Protein AF-A0A439IH32-F1 (afdb_monomer_lite)

Structure (mmCIF, N/CA/C/O backbone):
data_AF-A0A439IH32-F1
#
_entry.id   AF-A0A439IH32-F1
#
loop_
_atom_site.group_PDB
_atom_site.id
_atom_site.type_symbol
_atom_site.label_atom_id
_atom_site.label_alt_id
_atom_site.label_comp_id
_atom_site.label_asym_id
_atom_site.label_entity_id
_atom_site.label_seq_id
_atom_site.pdbx_PDB_ins_code
_atom_site.Cartn_x
_atom_site.Cartn_y
_atom_site.Cartn_z
_atom_site.occupancy
_atom_site.B_iso_or_equiv
_atom_site.auth_seq_id
_atom_site.auth_comp_id
_atom_site.auth_asym_id
_atom_site.auth_atom_id
_atom_site.pdbx_PDB_model_num
ATOM 1 N N . MET A 1 1 ? 11.059 -42.816 44.451 1.00 49.94 1 MET A N 1
ATOM 2 C CA . MET A 1 1 ? 11.832 -41.623 44.053 1.00 49.94 1 MET A CA 1
ATOM 3 C C . MET A 1 1 ? 10.900 -40.743 43.232 1.00 49.94 1 MET A C 1
ATOM 5 O O . MET A 1 1 ? 10.785 -40.925 42.030 1.00 49.94 1 MET A O 1
ATOM 9 N N . LEU A 1 2 ? 10.110 -39.915 43.922 1.00 49.56 2 LEU A N 1
ATOM 10 C CA . LEU A 1 2 ? 9.209 -38.939 43.305 1.00 49.56 2 LEU A CA 1
ATOM 11 C C . LEU A 1 2 ? 10.089 -37.818 42.739 1.00 49.56 2 LEU A C 1
ATOM 13 O O . LEU A 1 2 ? 10.729 -37.118 43.521 1.00 49.56 2 LEU A O 1
ATOM 17 N N . CYS A 1 3 ? 10.152 -37.659 41.416 1.00 57.38 3 CYS A N 1
ATOM 18 C CA . CYS A 1 3 ? 10.717 -36.447 40.833 1.00 57.38 3 CYS A CA 1
ATOM 19 C C . CYS A 1 3 ? 9.607 -35.397 40.778 1.00 57.38 3 CYS A C 1
ATOM 21 O O . CYS A 1 3 ? 8.724 -35.424 39.924 1.00 57.38 3 CYS A O 1
ATOM 23 N N . LEU A 1 4 ? 9.636 -34.534 41.785 1.00 68.75 4 LEU A N 1
ATOM 24 C CA . LEU A 1 4 ? 8.907 -33.287 41.877 1.00 68.75 4 LEU A CA 1
ATOM 25 C C . LEU A 1 4 ? 9.510 -32.291 40.871 1.00 68.75 4 LEU A C 1
ATOM 27 O O . LEU A 1 4 ? 10.587 -31.761 41.117 1.00 68.75 4 LEU A O 1
ATOM 31 N N . THR A 1 5 ? 8.805 -32.002 39.781 1.00 62.16 5 THR A N 1
ATOM 32 C CA . THR A 1 5 ? 8.958 -30.748 39.020 1.00 62.16 5 THR A CA 1
ATOM 33 C C . THR A 1 5 ? 7.555 -30.323 38.585 1.00 62.16 5 THR A C 1
ATOM 35 O O . THR A 1 5 ? 6.972 -30.916 37.685 1.00 62.16 5 THR A O 1
ATOM 38 N N . CYS A 1 6 ? 6.842 -29.568 39.417 1.00 59.81 6 CYS A N 1
ATOM 39 C CA . CYS A 1 6 ? 6.820 -28.102 39.419 1.00 59.81 6 CYS A CA 1
ATOM 40 C C . CYS A 1 6 ? 6.272 -27.508 38.113 1.00 59.81 6 CYS A C 1
ATOM 42 O O . CYS A 1 6 ? 6.975 -27.433 37.115 1.00 59.81 6 CYS A O 1
ATOM 44 N N . PHE A 1 7 ? 5.021 -27.042 38.207 1.00 58.75 7 PHE A N 1
ATOM 45 C CA . PHE A 1 7 ? 4.472 -25.877 37.513 1.00 58.75 7 PHE A CA 1
ATOM 46 C C . PHE A 1 7 ? 4.802 -25.746 36.019 1.00 58.75 7 PHE A C 1
ATOM 48 O O . PHE A 1 7 ? 5.656 -24.956 35.628 1.00 58.75 7 PHE A O 1
ATOM 55 N N . VAL A 1 8 ? 3.970 -26.350 35.167 1.00 59.94 8 VAL A N 1
ATOM 56 C CA . VAL A 1 8 ? 3.596 -25.668 33.919 1.00 59.94 8 VAL A CA 1
ATOM 57 C C . VAL A 1 8 ? 2.690 -24.496 34.293 1.00 59.94 8 VAL A C 1
ATOM 59 O O . VAL A 1 8 ? 1.471 -24.539 34.153 1.00 59.94 8 VAL A O 1
ATOM 62 N N . ALA A 1 9 ? 3.298 -23.433 34.824 1.00 64.12 9 ALA A N 1
ATOM 63 C CA . ALA A 1 9 ? 2.760 -22.108 34.598 1.00 64.12 9 ALA A CA 1
ATOM 64 C C . ALA A 1 9 ? 2.862 -21.912 33.086 1.00 64.12 9 ALA A C 1
ATOM 66 O O . ALA A 1 9 ? 3.943 -21.655 32.559 1.00 64.12 9 ALA A O 1
ATOM 67 N N . VAL A 1 10 ? 1.748 -22.139 32.390 1.00 60.22 10 VAL A N 1
ATOM 68 C CA . VAL A 1 10 ? 1.524 -21.645 31.034 1.00 60.22 10 VAL A CA 1
ATOM 69 C C . VAL A 1 10 ? 1.653 -20.131 31.132 1.00 60.22 10 VAL A C 1
ATOM 71 O O . VAL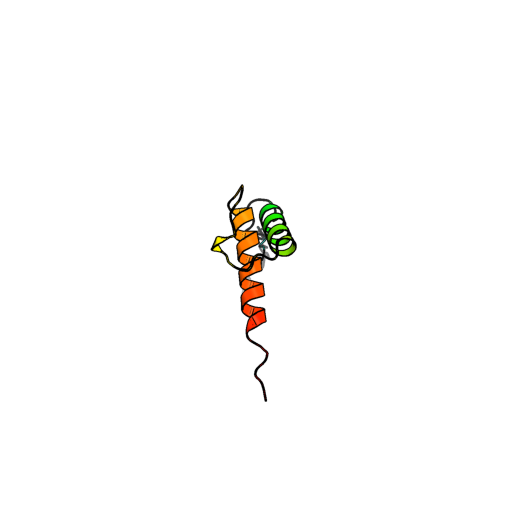 A 1 10 ? 0.697 -19.404 31.386 1.00 60.22 10 VAL A O 1
ATOM 74 N N . PHE A 1 11 ? 2.899 -19.676 31.042 1.00 61.12 11 PHE A N 1
ATOM 75 C CA . PHE A 1 11 ? 3.272 -18.323 30.713 1.00 61.12 11 PHE A CA 1
ATOM 76 C C . PHE A 1 11 ? 2.706 -18.158 29.311 1.00 61.12 11 PHE A C 1
ATOM 78 O O . PHE A 1 11 ? 3.337 -18.548 28.339 1.00 61.12 11 PHE A O 1
ATOM 85 N N . VAL A 1 12 ? 1.445 -17.742 29.216 1.00 63.00 12 VAL A N 1
ATOM 86 C CA . VAL A 1 12 ? 0.907 -17.205 27.976 1.00 63.00 12 VAL A CA 1
ATOM 87 C C . VAL A 1 12 ? 1.679 -15.901 27.835 1.00 63.00 12 VAL A C 1
ATOM 89 O O . VAL A 1 12 ? 1.391 -14.972 28.597 1.00 63.00 12 VAL A O 1
ATOM 92 N N . PRO A 1 13 ? 2.739 -15.832 27.002 1.00 58.38 13 PRO A N 1
ATOM 93 C CA . PRO A 1 13 ? 3.344 -14.541 26.756 1.00 58.38 13 PRO A CA 1
ATOM 94 C C . PRO A 1 13 ? 2.209 -13.684 26.214 1.00 58.38 13 PRO A C 1
ATOM 96 O O . PRO A 1 13 ? 1.431 -14.161 25.384 1.00 58.38 13 PRO A O 1
ATOM 99 N N . SER A 1 14 ? 2.056 -12.472 26.746 1.00 62.50 14 SER A N 1
ATOM 100 C CA . SER A 1 14 ? 1.139 -11.494 26.181 1.00 62.50 14 SER A CA 1
ATOM 101 C C . SER A 1 14 ? 1.353 -11.497 24.676 1.00 62.50 14 SER A C 1
ATOM 103 O O . SER A 1 14 ? 2.407 -11.085 24.190 1.00 62.50 14 SER A O 1
ATOM 105 N N . LEU A 1 15 ? 0.375 -12.049 23.964 1.00 57.19 15 LEU A N 1
ATOM 106 C CA . LEU A 1 15 ? 0.284 -11.982 22.527 1.00 57.19 15 LEU A CA 1
ATOM 107 C C . LEU A 1 15 ? 0.068 -10.501 22.233 1.00 57.19 15 LEU A C 1
ATOM 109 O O . LEU A 1 15 ? -1.064 -10.033 22.150 1.00 57.19 15 LEU A O 1
ATOM 113 N N . CYS A 1 16 ? 1.157 -9.748 22.091 1.00 57.69 16 CYS A N 1
ATOM 114 C CA . CYS A 1 16 ? 1.169 -8.645 21.150 1.00 57.69 16 CYS A CA 1
ATOM 115 C C . CYS A 1 16 ? 0.979 -9.303 19.783 1.00 57.69 16 CYS A C 1
ATOM 117 O O . CYS A 1 16 ? 1.944 -9.566 19.073 1.00 57.69 16 CYS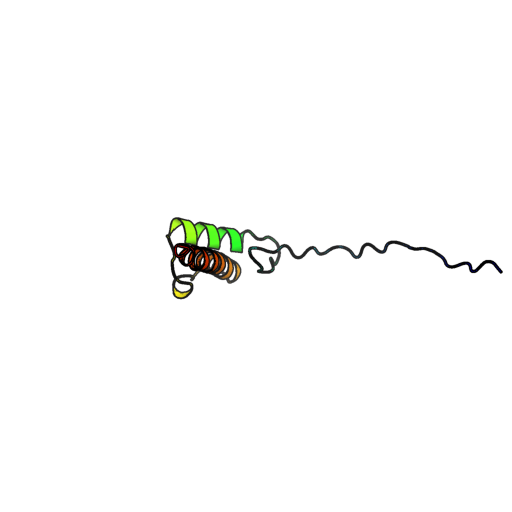 A O 1
ATOM 119 N N . LEU A 1 17 ? -0.264 -9.699 19.491 1.00 61.44 17 LEU A N 1
ATOM 120 C CA . LEU A 1 17 ? -0.704 -10.099 18.171 1.00 61.44 17 LEU A CA 1
ATOM 121 C C . LEU A 1 17 ? -0.502 -8.853 17.327 1.00 61.44 17 LEU A C 1
ATOM 123 O O . LEU A 1 17 ? -1.369 -7.981 17.306 1.00 61.44 17 LEU A O 1
ATOM 127 N N . ALA A 1 18 ? 0.677 -8.742 16.715 1.00 67.06 18 ALA A N 1
ATOM 128 C CA . ALA A 1 18 ? 0.877 -7.838 15.607 1.00 67.06 18 ALA A CA 1
ATOM 129 C C . ALA A 1 18 ? -0.264 -8.145 14.638 1.00 67.06 18 ALA A C 1
ATOM 131 O O . ALA A 1 18 ? -0.404 -9.271 14.153 1.00 67.06 18 ALA A O 1
ATOM 132 N N . GLN A 1 19 ? -1.198 -7.204 14.530 1.00 86.12 19 GLN A N 1
ATOM 133 C CA . GLN A 1 19 ? -2.253 -7.313 13.543 1.00 86.12 19 GLN A CA 1
ATOM 134 C C . GLN A 1 19 ? -1.580 -7.119 12.200 1.00 86.12 19 GLN A C 1
ATOM 136 O O . GLN A 1 19 ? -0.727 -6.244 12.071 1.00 86.12 19 GLN A O 1
ATOM 141 N N . THR A 1 20 ? -1.935 -7.951 11.233 1.00 91.25 20 THR A N 1
ATOM 142 C CA . THR A 1 20 ? -1.402 -7.840 9.886 1.00 91.25 20 THR A CA 1
ATOM 143 C C . THR A 1 20 ? -2.530 -7.598 8.901 1.00 91.25 20 THR A C 1
ATOM 145 O O . THR A 1 20 ? -3.664 -8.038 9.108 1.00 91.25 20 THR A O 1
ATOM 148 N N . PHE A 1 21 ? -2.213 -6.893 7.823 1.00 93.38 21 PHE A N 1
ATOM 149 C CA . PHE A 1 21 ? -3.088 -6.693 6.680 1.00 93.38 21 PHE A CA 1
ATOM 150 C C . PHE A 1 21 ? -2.367 -7.208 5.441 1.00 93.38 21 PHE A C 1
ATOM 152 O O . PHE A 1 21 ? -1.335 -6.657 5.075 1.00 93.38 21 PHE A O 1
ATOM 159 N N . ASN A 1 22 ? -2.860 -8.291 4.834 1.00 90.81 22 ASN A N 1
ATOM 160 C CA . ASN A 1 22 ? -2.236 -8.936 3.667 1.00 90.81 22 ASN A CA 1
ATOM 161 C C . ASN A 1 22 ? -0.714 -9.158 3.815 1.00 90.81 22 ASN A C 1
ATOM 163 O O . ASN A 1 22 ? 0.042 -8.998 2.868 1.00 90.81 22 ASN A O 1
ATOM 167 N N . GLY A 1 23 ? -0.255 -9.506 5.023 1.00 87.31 23 GLY A N 1
ATOM 168 C CA . GLY A 1 23 ? 1.165 -9.741 5.316 1.00 87.31 23 GLY A CA 1
ATOM 169 C C . GLY A 1 23 ? 1.950 -8.528 5.829 1.00 87.31 23 GLY A C 1
ATOM 170 O O . GLY A 1 23 ? 3.058 -8.716 6.323 1.00 87.31 23 GLY A O 1
ATOM 171 N N . TYR A 1 24 ? 1.379 -7.322 5.810 1.00 89.38 24 TYR A N 1
ATOM 172 C CA . TYR A 1 24 ? 2.003 -6.113 6.357 1.00 89.38 24 TYR A CA 1
ATOM 173 C C . TYR A 1 24 ? 1.651 -5.906 7.829 1.00 89.38 24 TYR A C 1
ATOM 175 O O . TYR A 1 24 ? 0.484 -6.007 8.206 1.00 89.38 24 TYR A O 1
ATOM 183 N N . ASP A 1 25 ? 2.642 -5.583 8.661 1.00 91.19 25 ASP A N 1
ATOM 184 C CA . ASP A 1 25 ? 2.437 -5.296 10.083 1.00 91.19 25 ASP A CA 1
ATOM 185 C C . ASP A 1 25 ? 1.704 -3.963 10.302 1.00 91.19 25 ASP A C 1
ATOM 187 O O . ASP A 1 25 ? 2.136 -2.887 9.877 1.00 91.19 25 ASP A O 1
ATOM 191 N N . CYS A 1 26 ? 0.607 -4.016 11.051 1.00 90.31 26 CYS A N 1
ATOM 192 C CA . CYS A 1 26 ? -0.134 -2.839 11.476 1.00 90.31 26 CYS A CA 1
ATOM 193 C C . CYS A 1 26 ? 0.513 -2.239 12.734 1.00 90.31 26 CYS A C 1
ATOM 195 O O . CYS A 1 26 ? 0.826 -2.939 13.697 1.00 90.31 26 CYS A O 1
ATOM 197 N N . THR A 1 27 ? 0.693 -0.916 12.752 1.00 83.00 27 THR A N 1
ATOM 198 C CA . THR A 1 27 ? 1.393 -0.225 13.854 1.00 83.00 27 THR A CA 1
ATOM 199 C C . THR A 1 27 ? 0.503 0.055 15.066 1.00 83.00 27 THR A C 1
ATOM 201 O O . THR A 1 27 ? 0.962 -0.046 16.203 1.00 83.00 27 THR A O 1
ATOM 204 N N . GLN A 1 28 ? -0.762 0.413 14.840 1.00 82.31 28 GLN A N 1
ATOM 205 C CA . GLN A 1 28 ? -1.786 0.594 15.879 1.00 82.31 28 GLN A CA 1
ATOM 206 C C . GLN A 1 28 ? -3.069 -0.125 15.467 1.00 82.31 28 GLN A C 1
ATOM 208 O O . GLN A 1 28 ? -3.593 -0.959 16.201 1.00 82.31 28 GLN A O 1
ATOM 213 N N . ASP A 1 29 ? -3.522 0.170 14.254 1.00 87.12 29 ASP A N 1
ATOM 214 C CA . ASP A 1 29 ? -4.671 -0.428 13.599 1.00 87.12 29 ASP A CA 1
ATOM 215 C C . ASP A 1 29 ? -4.394 -0.533 12.092 1.00 87.12 29 ASP A C 1
ATOM 217 O O . ASP A 1 29 ? -3.524 0.156 11.554 1.00 87.12 29 ASP A O 1
ATOM 221 N N . CYS A 1 30 ? -5.109 -1.424 11.409 1.00 93.56 30 CYS A N 1
ATOM 222 C CA . CYS A 1 30 ? -4.910 -1.674 9.982 1.00 93.56 30 CYS A CA 1
ATOM 223 C C . CYS A 1 30 ? -5.702 -0.706 9.084 1.00 93.56 30 CYS A C 1
ATOM 225 O O . CYS A 1 30 ? -5.845 -0.966 7.890 1.00 93.56 30 CYS A O 1
ATOM 227 N N . SER A 1 31 ? -6.253 0.398 9.617 1.00 94.19 31 SER A N 1
ATOM 228 C CA . SER A 1 31 ? -7.115 1.291 8.825 1.00 94.19 31 SER A CA 1
ATOM 229 C C . SER A 1 31 ? -6.368 1.984 7.691 1.00 94.19 31 SER A C 1
ATOM 231 O O . SER A 1 31 ? -6.958 2.226 6.641 1.00 94.19 31 SER A O 1
ATOM 233 N N . GLY A 1 32 ? -5.074 2.272 7.868 1.00 95.12 32 GLY A N 1
ATOM 234 C CA . GLY A 1 32 ? -4.237 2.846 6.815 1.00 95.12 32 GLY A CA 1
ATOM 235 C C . GLY A 1 32 ? -4.117 1.908 5.616 1.00 95.12 32 GLY A C 1
ATOM 236 O O . GLY A 1 32 ? -4.349 2.335 4.486 1.00 95.12 32 GLY A O 1
ATOM 237 N N . HIS A 1 33 ? -3.834 0.631 5.880 1.00 96.25 33 HIS A N 1
ATOM 238 C CA . HIS A 1 33 ? -3.761 -0.416 4.863 1.00 96.25 33 HIS A CA 1
ATOM 239 C C . HIS A 1 33 ? -5.114 -0.667 4.199 1.00 96.25 33 HIS A C 1
ATOM 241 O O . HIS A 1 33 ? -5.211 -0.605 2.976 1.00 96.25 33 HIS A O 1
ATOM 247 N N . GLN A 1 34 ? -6.182 -0.829 4.987 1.00 95.81 34 GLN A N 1
ATOM 248 C CA . GLN A 1 34 ? -7.540 -0.999 4.460 1.00 95.81 34 GLN A CA 1
ATOM 249 C C . GLN A 1 34 ? -7.940 0.171 3.547 1.00 95.81 34 GLN A C 1
ATOM 251 O O . GLN A 1 34 ? -8.450 -0.037 2.452 1.00 95.81 34 GLN A O 1
ATOM 256 N N . ALA A 1 35 ? -7.657 1.412 3.953 1.00 96.50 35 ALA A N 1
ATOM 257 C CA . ALA A 1 35 ? -7.980 2.588 3.150 1.00 96.50 35 ALA A CA 1
ATOM 258 C C . ALA A 1 35 ? -7.225 2.622 1.810 1.00 96.50 35 ALA A C 1
ATOM 260 O O . ALA A 1 35 ? -7.783 3.085 0.811 1.00 96.50 35 ALA A O 1
ATOM 261 N N . GLY A 1 36 ? -5.972 2.154 1.795 1.00 96.62 36 GLY A N 1
ATOM 262 C CA . GLY A 1 36 ? -5.167 1.996 0.583 1.00 96.62 36 GLY A CA 1
ATOM 263 C C . GLY A 1 36 ? -5.737 0.943 -0.360 1.00 96.62 36 GLY A C 1
ATOM 264 O O . GLY A 1 36 ? -5.937 1.218 -1.543 1.00 96.62 36 GLY A O 1
ATOM 265 N N . TYR A 1 37 ? -6.077 -0.221 0.191 1.00 96.94 37 TYR A N 1
ATOM 266 C CA . TYR A 1 37 ? -6.680 -1.333 -0.539 1.00 96.94 37 TYR A CA 1
ATOM 267 C C . TYR A 1 37 ? -8.015 -0.939 -1.183 1.00 96.94 37 TYR A C 1
ATOM 269 O O . TYR A 1 37 ? -8.173 -1.007 -2.401 1.00 96.94 37 TYR A O 1
ATOM 277 N N . ASP A 1 38 ? -8.948 -0.409 -0.386 1.00 96.94 38 ASP A N 1
ATOM 278 C CA . ASP A 1 38 ? -10.272 0.015 -0.856 1.00 96.94 38 ASP A CA 1
ATOM 279 C C . ASP A 1 38 ? -10.171 1.144 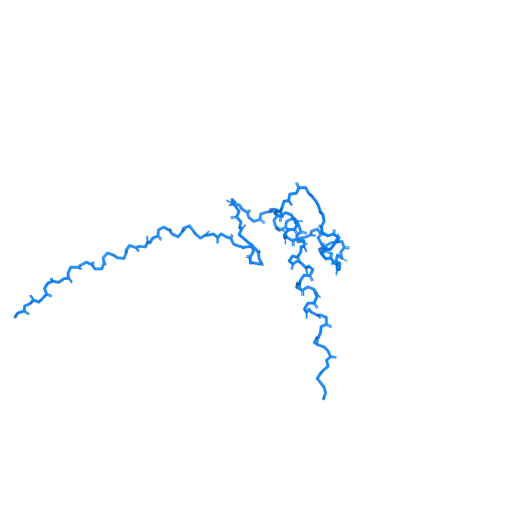-1.895 1.00 96.94 38 ASP A C 1
ATOM 281 O O . ASP A 1 38 ? -11.050 1.342 -2.736 1.00 96.94 38 ASP A O 1
ATOM 285 N N . TRP A 1 39 ? -9.136 1.986 -1.812 1.00 97.06 39 TRP A N 1
ATOM 286 C CA . TRP A 1 39 ? -8.878 2.996 -2.835 1.00 97.06 39 TRP A CA 1
ATOM 287 C C . TRP A 1 39 ? -8.397 2.369 -4.143 1.00 97.06 39 TRP A C 1
ATOM 289 O O . TRP A 1 39 ? -8.919 2.753 -5.192 1.00 97.06 39 TRP A O 1
ATOM 299 N N . ALA A 1 40 ? -7.463 1.420 -4.078 1.00 96.56 40 ALA A N 1
ATOM 300 C CA . ALA A 1 40 ? -6.929 0.722 -5.241 1.00 96.56 40 ALA A CA 1
ATOM 301 C C . ALA A 1 40 ? -8.032 -0.037 -5.992 1.00 96.56 40 ALA A C 1
ATOM 303 O O . ALA A 1 40 ? -8.179 0.150 -7.202 1.00 96.56 40 ALA A O 1
ATOM 304 N N . GLU A 1 41 ? -8.887 -0.760 -5.263 1.00 96.25 41 GLU A N 1
ATOM 305 C CA . GLU A 1 41 ? -10.059 -1.458 -5.805 1.00 96.25 41 GLU A CA 1
ATOM 306 C C . GLU A 1 41 ? -11.006 -0.490 -6.529 1.00 96.25 41 GLU A C 1
ATOM 308 O O . GLU A 1 41 ? -11.297 -0.643 -7.716 1.00 96.25 41 GLU A O 1
ATOM 313 N N . ARG A 1 42 ? -11.435 0.587 -5.857 1.00 96.81 42 ARG A N 1
ATOM 314 C CA . ARG A 1 42 ? -12.348 1.583 -6.452 1.00 96.81 42 ARG A CA 1
ATOM 315 C C . ARG A 1 42 ? -11.758 2.306 -7.660 1.00 96.81 42 ARG A C 1
ATOM 317 O O . ARG A 1 42 ? -12.510 2.872 -8.457 1.00 96.81 42 ARG A O 1
ATOM 324 N N . LYS A 1 43 ? -10.431 2.385 -7.754 1.00 95.38 43 LYS A N 1
ATOM 325 C CA . LYS A 1 43 ? -9.720 3.012 -8.871 1.00 95.38 43 LYS A CA 1
ATOM 326 C C . LYS A 1 43 ? -9.338 2.024 -9.968 1.00 95.38 43 LYS A C 1
ATOM 328 O O . LYS A 1 43 ? -8.976 2.492 -11.044 1.00 95.38 43 LYS A O 1
ATOM 333 N N . GLY A 1 44 ? -9.463 0.719 -9.727 1.00 94.50 44 GLY A N 1
ATOM 334 C CA . GLY A 1 44 ? -9.004 -0.314 -10.647 1.00 94.50 44 GLY A CA 1
ATOM 335 C C . GLY A 1 44 ? -7.499 -0.222 -10.888 1.00 94.50 44 GLY A C 1
ATOM 336 O O . GLY A 1 44 ? -7.059 -0.249 -12.034 1.00 94.50 44 GLY A O 1
ATOM 337 N N . VAL A 1 45 ? -6.717 -0.023 -9.823 1.00 94.81 45 VAL A N 1
ATOM 338 C CA . VAL A 1 45 ? -5.257 0.094 -9.931 1.00 94.81 45 VAL A CA 1
ATOM 339 C C . VAL A 1 45 ? -4.664 -1.242 -10.367 1.00 94.81 45 VAL A C 1
ATOM 341 O O . VAL A 1 45 ? -4.877 -2.252 -9.711 1.00 94.81 45 VAL A O 1
ATOM 344 N N . ALA A 1 46 ? -3.907 -1.248 -11.462 1.00 92.88 46 ALA A N 1
ATOM 345 C CA . ALA A 1 46 ? -3.322 -2.468 -12.023 1.00 92.88 46 ALA A CA 1
ATOM 346 C C . ALA A 1 46 ? -1.803 -2.579 -11.812 1.00 92.88 46 ALA A C 1
ATOM 348 O O . ALA A 1 46 ? -1.213 -3.597 -12.156 1.00 92.88 46 ALA A O 1
ATOM 349 N N . SER A 1 47 ? -1.150 -1.537 -11.287 1.00 93.00 47 SER A N 1
ATOM 350 C CA . SER A 1 47 ? 0.299 -1.519 -11.078 1.00 93.00 47 SER A CA 1
ATOM 351 C C . SER A 1 47 ? 0.658 -0.871 -9.748 1.00 93.00 47 SER A C 1
ATOM 353 O O . SER A 1 47 ? 0.129 0.182 -9.395 1.00 93.00 47 SER A O 1
ATOM 355 N N . ALA A 1 48 ? 1.628 -1.453 -9.042 1.00 92.50 48 ALA A N 1
ATOM 356 C CA . ALA A 1 48 ? 2.153 -0.908 -7.793 1.00 92.50 48 ALA A CA 1
ATOM 357 C C . ALA A 1 48 ? 2.785 0.481 -7.996 1.00 92.50 48 ALA A C 1
ATOM 359 O O . ALA A 1 48 ? 2.801 1.300 -7.087 1.00 92.50 48 ALA A O 1
ATOM 360 N N . SER A 1 49 ? 3.234 0.812 -9.213 1.00 94.50 49 SER A N 1
ATOM 361 C CA . SER A 1 49 ? 3.725 2.160 -9.535 1.00 94.50 49 SER A CA 1
ATOM 362 C C . SER A 1 49 ? 2.659 3.254 -9.413 1.00 94.50 49 SER A C 1
ATOM 364 O O . SER A 1 49 ? 3.004 4.424 -9.252 1.00 94.50 49 SER A O 1
ATOM 366 N N . ASP A 1 50 ? 1.379 2.891 -9.514 1.00 94.38 50 ASP A N 1
ATOM 367 C CA . ASP A 1 50 ? 0.249 3.804 -9.324 1.00 94.38 50 ASP A CA 1
ATOM 368 C C . ASP A 1 50 ? -0.163 3.914 -7.843 1.00 94.38 50 ASP A C 1
ATOM 370 O O . ASP A 1 50 ? -0.955 4.791 -7.478 1.00 94.38 50 ASP A O 1
ATOM 374 N N . CYS A 1 51 ? 0.402 3.070 -6.973 1.00 95.00 51 CYS A N 1
ATOM 375 C CA . CYS A 1 51 ? 0.250 3.160 -5.528 1.00 95.00 51 CYS A CA 1
ATOM 376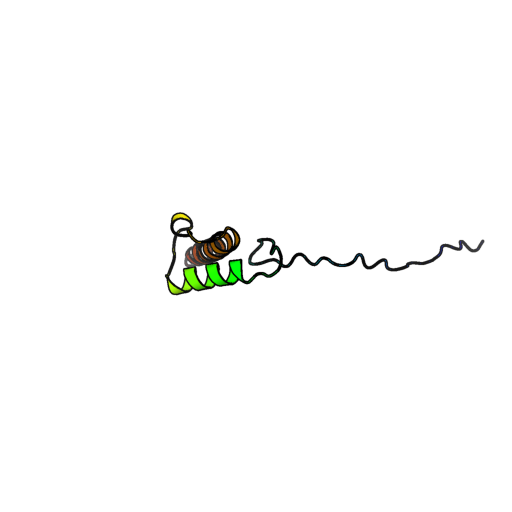 C C . CYS A 1 51 ? 1.121 4.291 -4.975 1.00 95.00 51 CYS A C 1
ATOM 378 O O . CYS A 1 51 ? 2.285 4.132 -4.622 1.00 95.00 51 CYS A O 1
ATOM 380 N N . GLY A 1 52 ? 0.529 5.478 -4.893 1.00 90.38 52 GLY A N 1
ATOM 381 C CA . GLY A 1 52 ? 1.065 6.612 -4.145 1.00 90.38 52 GLY A CA 1
ATOM 382 C C . GLY A 1 52 ? 0.092 7.049 -3.058 1.00 90.38 52 GLY A C 1
ATOM 383 O O . GLY A 1 52 ? -1.042 6.583 -2.997 1.00 90.38 52 GLY A O 1
ATOM 384 N N . GLY A 1 53 ? 0.490 7.984 -2.198 1.00 83.69 53 GLY A N 1
ATOM 385 C CA . GLY A 1 53 ? -0.448 8.515 -1.214 1.00 83.69 53 GLY A CA 1
ATOM 386 C C . GLY A 1 53 ? 0.181 9.118 0.028 1.00 83.69 53 GLY A C 1
ATOM 387 O O . GLY A 1 53 ? 1.369 9.419 0.080 1.00 83.69 53 GLY A O 1
ATOM 388 N N . ASN A 1 54 ? -0.679 9.331 1.025 1.00 78.94 54 ASN A N 1
ATOM 389 C CA . ASN A 1 54 ? -0.404 10.166 2.195 1.00 78.94 54 ASN A CA 1
ATOM 390 C C . ASN A 1 54 ? 0.417 9.474 3.298 1.00 78.94 54 ASN A C 1
ATOM 392 O O . ASN A 1 54 ? 0.927 10.164 4.178 1.00 78.94 54 ASN A O 1
ATOM 396 N N . SER A 1 55 ? 0.534 8.143 3.298 1.00 93.75 55 SER A N 1
ATOM 397 C CA . SER A 1 55 ? 1.272 7.400 4.326 1.00 93.75 55 SER A CA 1
ATOM 398 C C . SER A 1 55 ? 1.779 6.053 3.812 1.00 93.75 55 SER A C 1
ATOM 400 O O . SER A 1 55 ? 1.223 5.500 2.866 1.00 93.75 55 SER A O 1
ATOM 402 N N . ASN A 1 56 ? 2.809 5.507 4.469 1.00 95.06 56 ASN A N 1
ATOM 403 C CA . ASN A 1 56 ? 3.366 4.191 4.141 1.00 95.06 56 ASN A CA 1
ATOM 404 C C . ASN A 1 56 ? 2.297 3.091 4.203 1.00 95.06 56 ASN A C 1
ATOM 406 O O . ASN A 1 56 ? 2.135 2.340 3.256 1.00 95.06 56 ASN A O 1
ATOM 410 N N . SER A 1 57 ? 1.486 3.092 5.264 1.00 94.88 57 SER A N 1
ATOM 411 C CA . SER A 1 57 ? 0.396 2.129 5.460 1.00 94.88 57 SER A CA 1
ATOM 412 C C . SER A 1 57 ? -0.622 2.153 4.319 1.00 94.88 57 SER A C 1
ATOM 414 O O . SER A 1 57 ? -1.127 1.117 3.913 1.00 94.88 57 SER A O 1
ATOM 416 N N . PHE A 1 58 ? -0.916 3.338 3.777 1.00 96.69 58 PHE A N 1
ATOM 417 C CA . PHE A 1 58 ? -1.807 3.470 2.627 1.00 96.69 58 PHE A CA 1
ATOM 418 C C . PHE A 1 58 ? -1.192 2.873 1.355 1.00 96.69 58 PHE A C 1
ATOM 420 O O . PHE A 1 58 ? -1.890 2.217 0.587 1.00 96.69 58 PHE A O 1
ATOM 427 N N . ILE A 1 59 ? 0.105 3.098 1.133 1.00 96.69 59 ILE A N 1
ATOM 428 C CA . ILE A 1 59 ? 0.821 2.575 -0.037 1.00 96.69 59 ILE A CA 1
ATOM 429 C C . ILE A 1 59 ? 0.870 1.046 0.027 1.00 96.69 59 ILE A C 1
ATOM 431 O O . ILE A 1 59 ? 0.430 0.404 -0.919 1.00 96.69 59 ILE A O 1
ATOM 435 N N . GLU A 1 60 ? 1.257 0.480 1.171 1.00 96.06 6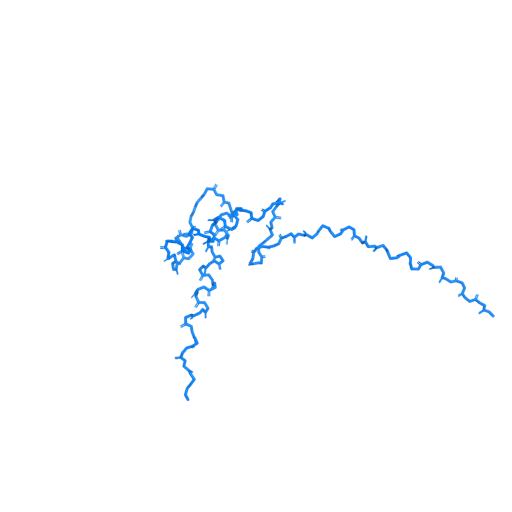0 GLU A N 1
ATOM 436 C CA . GLU A 1 60 ? 1.282 -0.973 1.411 1.00 96.06 60 GLU A CA 1
ATOM 437 C C . GLU A 1 60 ? -0.097 -1.617 1.179 1.00 96.06 60 GLU A C 1
ATOM 439 O O . GLU A 1 60 ? -0.225 -2.668 0.555 1.00 96.06 60 GLU A O 1
ATOM 444 N N . GLY A 1 61 ? -1.168 -0.950 1.624 1.00 96.06 61 GLY A N 1
ATOM 445 C CA . GLY A 1 61 ? -2.537 -1.384 1.353 1.00 96.06 61 GLY A CA 1
ATOM 446 C C . GLY A 1 61 ? -2.873 -1.449 -0.138 1.00 96.06 61 GLY A C 1
ATOM 447 O O . GLY A 1 61 ? -3.452 -2.432 -0.596 1.00 96.06 61 GLY A O 1
ATOM 448 N N . CYS A 1 62 ? -2.493 -0.419 -0.898 1.00 97.31 62 CYS A N 1
ATOM 449 C CA . CYS A 1 62 ? -2.688 -0.378 -2.346 1.00 97.31 62 CYS A CA 1
ATOM 450 C C . CYS A 1 62 ? -1.868 -1.453 -3.072 1.00 97.31 62 CYS A C 1
ATOM 452 O O . CYS A 1 62 ? -2.403 -2.144 -3.935 1.00 97.31 62 CYS A O 1
ATOM 454 N N . GLU A 1 63 ? -0.597 -1.624 -2.705 1.00 95.88 63 GLU A N 1
ATOM 455 C CA . GLU A 1 63 ? 0.285 -2.637 -3.295 1.00 95.88 63 GLU A CA 1
ATOM 456 C C . GLU A 1 63 ? -0.298 -4.037 -3.103 1.00 95.88 63 GLU A C 1
ATOM 458 O O . GLU A 1 63 ? -0.416 -4.784 -4.071 1.00 95.88 63 GLU A O 1
ATOM 463 N N . SER A 1 64 ? -0.813 -4.337 -1.906 1.00 95.69 64 SER A N 1
ATOM 464 C CA . SER A 1 64 ? -1.432 -5.637 -1.629 1.00 95.69 64 SER A CA 1
ATOM 465 C C . SER A 1 64 ? -2.680 -5.937 -2.475 1.00 95.69 64 SER A C 1
ATOM 467 O O . SER A 1 64 ? -3.005 -7.104 -2.691 1.00 95.69 64 SER A O 1
ATOM 469 N N . TYR A 1 65 ? -3.403 -4.913 -2.952 1.00 95.69 65 TYR A N 1
ATOM 470 C CA . TYR A 1 65 ? -4.486 -5.099 -3.925 1.00 95.69 65 TYR A CA 1
ATOM 471 C C . TYR A 1 65 ? -3.921 -5.503 -5.283 1.00 95.69 65 TYR A C 1
ATOM 473 O O . TYR A 1 65 ? -4.385 -6.472 -5.878 1.00 95.69 65 TYR A O 1
ATOM 481 N N . VAL A 1 66 ? -2.901 -4.782 -5.755 1.00 95.25 66 VAL A N 1
ATOM 482 C CA . VAL A 1 66 ? -2.268 -5.059 -7.047 1.00 95.25 66 VAL A CA 1
ATOM 483 C C . VAL A 1 66 ? -1.672 -6.459 -7.078 1.00 95.25 66 VAL A C 1
ATOM 485 O O . VAL A 1 66 ? -1.868 -7.158 -8.062 1.00 95.25 66 VAL A O 1
ATOM 488 N N . GLU A 1 67 ? -0.987 -6.878 -6.015 1.00 93.12 67 GLU A N 1
ATOM 489 C CA . GLU A 1 67 ? -0.401 -8.219 -5.914 1.00 93.12 67 GLU A CA 1
ATOM 490 C C . GLU A 1 67 ? -1.476 -9.308 -6.042 1.00 93.12 67 GLU A C 1
ATOM 492 O O . GLU A 1 67 ? -1.379 -10.169 -6.911 1.00 93.12 67 GLU A O 1
ATOM 497 N N . GLN A 1 68 ? -2.570 -9.207 -5.279 1.00 91.00 68 GLN A N 1
ATOM 498 C CA . GLN A 1 68 ? -3.668 -10.182 -5.349 1.00 91.00 68 GLN A CA 1
ATOM 499 C C . GLN A 1 68 ? -4.3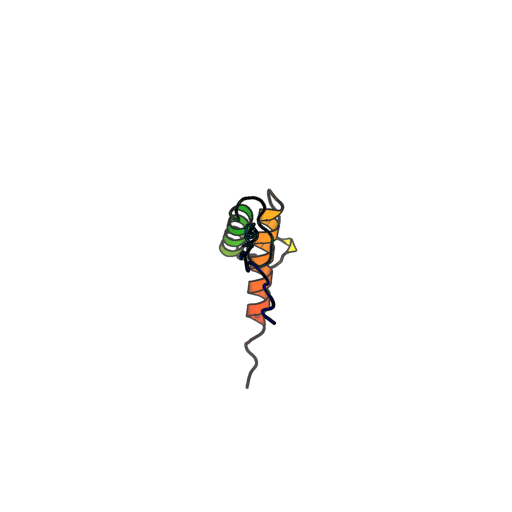72 -10.203 -6.712 1.00 91.00 68 GLN A C 1
ATOM 501 O O . GLN A 1 68 ? -4.784 -11.258 -7.200 1.00 91.00 68 GLN A O 1
ATOM 506 N N . ASN A 1 69 ? -4.524 -9.037 -7.341 1.00 88.38 69 ASN A N 1
ATOM 507 C CA . ASN A 1 69 ? -5.132 -8.941 -8.662 1.00 88.38 69 ASN A CA 1
ATOM 508 C C . ASN A 1 69 ? -4.189 -9.382 -9.787 1.00 88.38 69 ASN A C 1
ATOM 510 O O . ASN A 1 69 ? -4.683 -9.834 -10.816 1.00 88.38 69 ASN A O 1
ATOM 514 N N . ALA A 1 70 ? -2.872 -9.273 -9.608 1.00 80.56 70 ALA A N 1
ATOM 515 C CA . ALA A 1 70 ? -1.894 -9.822 -10.538 1.00 80.56 70 ALA A CA 1
ATOM 516 C C . ALA A 1 70 ? -1.977 -11.353 -10.547 1.00 80.56 70 ALA A C 1
ATOM 518 O O . ALA A 1 70 ? -2.113 -11.933 -11.621 1.00 80.56 70 ALA A O 1
ATOM 519 N N . ASP A 1 71 ? -2.039 -11.980 -9.370 1.00 64.38 71 ASP A N 1
ATOM 520 C CA . ASP A 1 71 ? -2.131 -13.439 -9.233 1.00 64.38 71 ASP A CA 1
ATOM 521 C C . ASP A 1 71 ? -3.430 -14.020 -9.826 1.00 64.38 71 ASP A C 1
ATOM 523 O O . ASP A 1 71 ? -3.442 -15.127 -10.353 1.00 64.38 71 ASP A O 1
ATOM 527 N N . THR A 1 72 ? -4.532 -13.261 -9.816 1.00 58.47 72 THR A N 1
ATOM 528 C CA . THR A 1 72 ? -5.822 -13.707 -10.390 1.00 58.47 72 THR A CA 1
ATOM 529 C C . THR A 1 72 ? -5.837 -13.682 -11.934 1.00 58.47 72 THR A C 1
ATOM 531 O O . THR A 1 72 ? -6.837 -14.044 -12.551 1.00 58.47 72 THR A O 1
ATOM 534 N N . SER A 1 73 ? -4.752 -13.245 -12.583 1.00 54.00 73 SER A N 1
ATOM 535 C CA . SER A 1 73 ? -4.663 -13.116 -14.049 1.00 54.00 73 SER A CA 1
ATOM 536 C C . SER A 1 73 ? -4.162 -14.375 -14.764 1.00 54.00 73 SER A C 1
ATOM 538 O O . SER A 1 73 ? -4.260 -14.424 -15.988 1.00 54.00 73 SER A O 1
ATOM 540 N N . ASP A 1 74 ? -3.622 -15.359 -14.034 1.00 51.75 74 ASP A N 1
ATOM 541 C CA . ASP A 1 74 ? -2.796 -16.432 -14.614 1.00 51.75 74 ASP A CA 1
ATOM 542 C C . ASP A 1 74 ? -3.442 -17.841 -14.598 1.00 51.75 74 ASP A C 1
ATOM 544 O O . ASP A 1 74 ? -2.811 -18.795 -15.045 1.00 51.75 74 ASP A O 1
ATOM 548 N N . ASP A 1 75 ? -4.704 -17.993 -14.169 1.00 48.84 75 ASP A N 1
ATOM 549 C CA . ASP A 1 75 ? -5.399 -19.297 -14.068 1.00 48.84 75 ASP A CA 1
ATOM 550 C C . ASP A 1 75 ? -6.583 -19.460 -15.061 1.00 48.84 75 ASP A C 1
ATOM 552 O O . ASP A 1 75 ? -7.696 -19.827 -14.679 1.00 48.84 75 ASP A O 1
ATOM 556 N N . GLU A 1 76 ? -6.368 -19.223 -16.359 1.00 53.88 76 GLU A N 1
ATOM 557 C CA . GLU A 1 76 ? -7.238 -19.758 -17.429 1.00 53.88 76 GLU A CA 1
ATOM 558 C C . GLU A 1 76 ? -6.403 -20.473 -18.510 1.00 53.88 76 GLU A C 1
ATOM 560 O O . GLU A 1 76 ? -6.431 -20.079 -19.667 1.00 53.88 76 GLU A O 1
ATOM 565 N N . ASP A 1 77 ? -5.643 -21.516 -18.159 1.00 50.22 77 ASP A N 1
ATOM 566 C CA . ASP A 1 77 ? -5.024 -22.429 -19.143 1.00 50.22 77 ASP A CA 1
ATOM 567 C C . ASP A 1 77 ? -4.847 -23.849 -18.546 1.00 50.22 77 ASP A C 1
ATOM 569 O O . ASP A 1 77 ? -3.736 -24.317 -18.315 1.00 50.22 77 ASP A O 1
ATOM 573 N N . ASP A 1 78 ? -5.956 -24.556 -18.297 1.00 51.59 78 ASP A N 1
ATOM 574 C CA . ASP A 1 78 ? -5.972 -26.017 -18.093 1.00 51.59 78 ASP A CA 1
ATOM 575 C C . ASP A 1 78 ? -6.992 -26.652 -19.072 1.00 51.59 78 ASP A C 1
ATOM 577 O O . ASP A 1 78 ? -8.184 -26.756 -18.766 1.00 51.59 78 ASP A O 1
ATOM 581 N N . GLU A 1 79 ? -6.523 -27.090 -20.251 1.00 51.31 79 GLU A N 1
ATOM 582 C CA . GLU A 1 79 ? -7.152 -28.150 -21.074 1.00 51.31 79 GLU A CA 1
ATOM 583 C C . GLU A 1 79 ? -6.196 -29.334 -21.290 1.00 51.31 79 GLU A C 1
ATOM 585 O O . GLU A 1 79 ? -5.029 -29.110 -21.696 1.00 51.31 79 GLU A O 1
#

Radius of gyration: 21.07 Å; chains: 1; bounding box: 24×52×65 Å

Foldseek 3Di:
DDPDDDDPPVCPPPPPVQDDDLRHGDPPDLVLLCQLQVVLVVVVPQDLVPQDDDDPSSSNSVVSNNVVVVVVPPPDDDD

Sequence (79 aa):
MLCLTCFVAVFVPSLCLAQTFNGYDCTQDCSGHQAGYDWAERKGVASASDCGGNSNSFIEGCESYVEQNADTSDDEDDE

Secondary structure (DSSP, 8-state):
-------------------EETTEEPSS-THHHHHHHHHHHHHT---GGG---SSHHHHHHHHHHHHHHHHTTS-----

pLDDT: mean 80.84, std 17.24, range [48.84, 97.31]